Protein AF-A0A955MBR8-F1 (afdb_monomer)

Solvent-accessible surface area (backbone atoms only — not comparable to full-atom values): 8551 Å² total; per-residue (Å²): 111,67,70,61,52,48,50,52,29,51,76,73,67,52,51,74,59,44,37,57,55,40,43,76,69,71,45,66,58,69,63,27,51,52,48,39,41,64,62,48,49,49,56,51,50,50,51,52,52,47,52,53,53,45,38,65,49,18,71,70,44,76,50,99,92,43,59,45,76,28,67,67,56,51,49,54,52,52,53,49,54,53,50,51,44,54,54,51,52,52,51,46,53,52,51,51,52,56,47,52,53,56,46,52,56,43,38,74,79,33,82,82,58,86,81,79,88,75,80,83,84,72,81,83,41,74,67,54,48,51,53,53,50,51,52,53,52,49,53,51,50,53,56,51,51,66,72,73,107

Mean predicted aligned error: 7.75 Å

Secondary structure (DSSP, 8-state):
-HHHHHHHHHHTT--TTHHHHHHHTT--HHHHHHHHIIIIIHHHHHHHHHHHHHHHHHTT-EETTEEPP-HHHHHHHHHHHHHHHHHHHHHHHHHHHHHHHHHHHHHHH-TT----PPPP-PPPPHHHHHHHHHHHHHHHHHHHHHHH-

Foldseek 3Di:
DLVVVCVVCVVVVVNLCNLVSCVVVDHDPVVSVVSNCVRPVVVVVVVVVVLVVQQVVQQVDADPVGTRDGPVRVVVVVVVLVVVVVVQVVVQVVLQVVLVVVVVVVCVVPVPDDRDDDHDPDDQGPVSVVVVVCVVVVVVVVVVVVVVD

pLDDT: mean 91.97, std 4.93, range [75.81, 98.12]

Sequence (149 aa):
MKNKLINVLSVTGLTWPIPVVRLLTGEDPNEQIREIWSTICIPLLAIVAFLILWGASASQIKTSLGEVPGPVQVWTAAQGLIAEHGAERAKEVAFYERQEQRNAEKLVNNPNAEIKIRQYTGKPTYFDQIGTSLYTVFAGFLMASLIAI

Structure (mmCIF, N/CA/C/O backbone):
data_AF-A0A955MBR8-F1
#
_entry.id   AF-A0A955MBR8-F1
#
loop_
_atom_site.group_PDB
_atom_site.id
_atom_site.type_symbol
_atom_site.label_atom_id
_atom_site.label_alt_id
_atom_site.label_comp_id
_atom_site.label_asym_id
_atom_site.label_entity_id
_atom_site.label_seq_id
_atom_site.pdbx_PDB_ins_code
_atom_site.Cartn_x
_atom_site.Cartn_y
_atom_site.Cartn_z
_atom_site.occupancy
_atom_site.B_iso_or_equiv
_atom_site.auth_seq_id
_atom_site.auth_comp_id
_atom_site.auth_asym_id
_atom_site.auth_atom_id
_atom_site.pdbx_PDB_model_num
ATOM 1 N N . MET A 1 1 ? -33.242 -16.409 3.057 1.00 75.81 1 MET A N 1
ATOM 2 C CA . MET A 1 1 ? -32.030 -15.766 2.484 1.00 75.81 1 MET A CA 1
ATOM 3 C C . MET A 1 1 ? -31.198 -15.046 3.547 1.00 75.81 1 MET A C 1
ATOM 5 O O . MET A 1 1 ? -30.006 -15.315 3.608 1.00 75.81 1 MET A O 1
ATOM 9 N N . LYS A 1 2 ? -31.814 -14.252 4.439 1.00 81.94 2 LYS A N 1
ATOM 10 C CA . LYS A 1 2 ? -31.177 -13.592 5.601 1.00 81.94 2 LYS A CA 1
ATOM 11 C C . LYS A 1 2 ? -30.165 -14.457 6.371 1.00 81.94 2 LYS A C 1
ATOM 13 O O . LYS A 1 2 ? -28.987 -14.132 6.401 1.00 81.94 2 LYS A O 1
ATOM 18 N N . ASN A 1 3 ? -30.600 -15.587 6.934 1.00 85.56 3 ASN A N 1
ATOM 19 C CA . ASN A 1 3 ? -29.749 -16.412 7.810 1.00 85.56 3 ASN A CA 1
ATOM 20 C C . ASN A 1 3 ? -28.527 -16.993 7.085 1.00 85.56 3 ASN A C 1
ATOM 22 O O . ASN A 1 3 ? -27.469 -17.143 7.684 1.00 85.56 3 ASN A O 1
ATOM 26 N N . LYS A 1 4 ? -28.653 -17.277 5.782 1.00 86.69 4 LYS A N 1
ATOM 27 C CA . LYS A 1 4 ? -27.527 -17.723 4.953 1.00 86.69 4 LYS A CA 1
ATOM 28 C C . LYS A 1 4 ? -26.512 -16.594 4.765 1.00 86.69 4 LYS A C 1
ATOM 30 O O . LYS A 1 4 ? -25.321 -16.840 4.880 1.00 86.69 4 LYS A O 1
ATOM 35 N N . LEU A 1 5 ? -26.988 -15.369 4.528 1.00 84.62 5 LEU A N 1
ATOM 36 C CA . LEU A 1 5 ? -26.142 -14.183 4.387 1.00 84.62 5 LEU A CA 1
ATOM 37 C C . LEU A 1 5 ? -25.389 -13.873 5.690 1.00 84.62 5 LEU A C 1
ATOM 39 O O . LEU A 1 5 ? -24.179 -13.695 5.669 1.00 84.62 5 LEU A O 1
ATOM 43 N N . ILE A 1 6 ? -26.094 -13.886 6.826 1.00 86.62 6 ILE A N 1
ATOM 44 C CA . ILE A 1 6 ? -25.507 -13.646 8.152 1.00 86.62 6 ILE A CA 1
ATOM 45 C C . ILE A 1 6 ? -24.464 -14.715 8.490 1.00 86.62 6 ILE A C 1
ATOM 47 O O . ILE A 1 6 ? -23.384 -14.367 8.952 1.00 86.62 6 ILE A O 1
ATOM 51 N N . ASN A 1 7 ? -24.747 -15.993 8.212 1.00 89.06 7 ASN A N 1
ATOM 52 C CA . ASN A 1 7 ? -23.802 -17.077 8.486 1.00 89.06 7 ASN A CA 1
ATOM 53 C C . ASN A 1 7 ? -22.521 -16.959 7.636 1.00 89.06 7 ASN A C 1
ATOM 55 O O . ASN A 1 7 ? -21.416 -17.150 8.134 1.00 89.06 7 ASN A O 1
ATOM 59 N N . VAL A 1 8 ? -22.650 -16.581 6.359 1.00 89.81 8 VAL A N 1
ATOM 60 C CA . VAL A 1 8 ? -21.484 -16.305 5.502 1.00 89.81 8 VAL A CA 1
ATOM 61 C C . VAL A 1 8 ? -20.659 -15.151 6.076 1.00 89.81 8 VAL A C 1
ATOM 63 O O . VAL A 1 8 ? -19.455 -15.300 6.266 1.00 89.81 8 VAL A O 1
ATOM 66 N N . LEU A 1 9 ? -21.307 -14.036 6.423 1.00 88.94 9 LEU A N 1
ATOM 67 C CA . LEU A 1 9 ? -20.646 -12.872 7.015 1.00 88.94 9 LEU A CA 1
ATOM 68 C C . LEU A 1 9 ? -19.910 -13.229 8.315 1.00 88.94 9 LEU A C 1
ATOM 70 O O . LEU A 1 9 ? -18.737 -12.892 8.462 1.00 88.94 9 LEU A O 1
ATOM 74 N N . SER A 1 10 ? -20.537 -13.999 9.209 1.00 86.31 10 SER A N 1
ATOM 75 C CA . SER A 1 10 ? -19.904 -14.426 10.460 1.00 86.31 10 SER A CA 1
ATOM 76 C C . SER A 1 10 ? -18.719 -15.367 10.252 1.00 86.31 10 SER A C 1
ATOM 78 O O . SER A 1 10 ? -17.697 -15.192 10.907 1.00 86.31 10 SER A O 1
ATOM 80 N N . VAL A 1 11 ? -18.812 -16.331 9.327 1.00 91.31 11 VAL A N 1
ATOM 81 C CA . VAL A 1 11 ? -17.714 -17.280 9.052 1.00 91.31 11 VAL A CA 1
ATOM 82 C C . VAL A 1 11 ? -16.515 -16.572 8.418 1.00 91.31 11 VAL A C 1
ATOM 84 O O . VAL A 1 11 ? -15.373 -16.912 8.710 1.00 91.31 11 VAL A O 1
ATOM 87 N N . THR A 1 12 ? -16.758 -15.547 7.599 1.00 89.38 12 THR A N 1
ATOM 88 C CA . THR A 1 12 ? -15.689 -14.713 7.021 1.00 89.38 12 THR A CA 1
ATOM 89 C C . THR A 1 12 ? -15.086 -13.702 8.003 1.00 89.38 12 THR A C 1
ATOM 91 O O . THR A 1 12 ? -14.148 -12.998 7.643 1.00 89.38 12 THR A O 1
ATOM 94 N N . GLY A 1 13 ? -15.622 -13.592 9.225 1.00 85.75 13 GLY A N 1
ATOM 95 C CA . GLY A 1 13 ? -15.210 -12.586 10.211 1.00 85.75 13 GLY A CA 1
ATOM 96 C C . GLY A 1 13 ? -15.705 -11.164 9.912 1.00 85.75 13 GLY A C 1
ATOM 97 O O . GLY A 1 13 ? -15.427 -10.241 10.674 1.00 85.75 13 GLY A O 1
ATOM 98 N N . LEU A 1 14 ? -16.479 -10.970 8.839 1.00 87.56 14 LEU A N 1
ATOM 99 C CA . LEU A 1 14 ? -17.099 -9.698 8.472 1.00 87.56 14 LEU A CA 1
ATOM 100 C C . LEU A 1 14 ? -18.411 -9.520 9.237 1.00 87.56 14 LEU A C 1
ATOM 102 O O . LEU A 1 14 ? -19.492 -9.555 8.658 1.00 87.56 14 LEU A O 1
ATOM 106 N N . THR A 1 15 ? -18.326 -9.351 10.554 1.00 87.31 15 THR A N 1
ATOM 107 C CA . THR A 1 15 ? -19.509 -9.226 11.420 1.00 87.31 15 THR A CA 1
ATOM 108 C C . THR A 1 15 ? -20.106 -7.820 11.441 1.00 87.31 15 THR A C 1
ATOM 110 O O . THR A 1 15 ? -21.299 -7.665 11.684 1.00 87.31 15 THR A O 1
ATOM 113 N N . TRP A 1 16 ? -19.320 -6.797 11.107 1.00 85.00 16 TRP A N 1
ATOM 114 C CA . TRP A 1 16 ? -19.737 -5.392 11.135 1.00 85.00 16 TRP A CA 1
ATOM 115 C C . TRP A 1 16 ? -20.946 -5.009 10.243 1.00 85.00 16 TRP A C 1
ATOM 117 O O . TRP A 1 16 ? -21.675 -4.108 10.644 1.00 85.00 16 TRP A O 1
ATOM 127 N N . PRO A 1 17 ? -21.249 -5.645 9.087 1.00 88.00 17 PRO A N 1
ATOM 128 C CA . PRO A 1 17 ? -22.427 -5.313 8.285 1.00 88.00 17 PRO A CA 1
ATOM 129 C C . PRO A 1 17 ? -23.676 -6.123 8.678 1.00 88.00 17 PRO A C 1
ATOM 131 O O . PRO A 1 17 ? -24.761 -5.864 8.157 1.00 88.00 17 PRO A O 1
ATOM 134 N N . ILE A 1 18 ? -23.560 -7.096 9.593 1.00 89.12 18 ILE A N 1
ATOM 135 C CA . ILE A 1 18 ? -24.686 -7.930 10.048 1.00 89.12 18 ILE A CA 1
ATOM 136 C C . ILE A 1 18 ? -25.849 -7.085 10.598 1.00 89.12 18 ILE A C 1
ATOM 138 O O . ILE A 1 18 ? -26.987 -7.358 10.202 1.00 89.12 18 ILE A O 1
ATOM 142 N N . PRO A 1 19 ? -25.621 -6.044 11.422 1.00 87.69 19 PRO A N 1
ATOM 143 C CA . PRO A 1 19 ? -26.712 -5.236 11.961 1.00 87.69 19 PRO A CA 1
ATOM 144 C C . PRO A 1 19 ? -27.512 -4.493 10.886 1.00 87.69 19 PRO A C 1
ATOM 146 O O . PRO A 1 19 ? -28.729 -4.351 10.976 1.00 87.69 19 PRO A O 1
ATOM 149 N N . VAL A 1 20 ? -26.847 -4.085 9.800 1.00 88.75 20 VAL A N 1
ATOM 150 C CA . VAL A 1 20 ? -27.497 -3.449 8.644 1.00 88.75 20 VAL A CA 1
ATOM 151 C C . VAL A 1 20 ? -28.407 -4.447 7.929 1.00 88.75 20 VAL A C 1
ATOM 153 O O . VAL A 1 20 ? -29.541 -4.126 7.584 1.00 88.75 20 VAL A O 1
ATOM 156 N N . VAL A 1 21 ? -27.945 -5.687 7.748 1.00 87.81 21 VAL A N 1
ATOM 157 C CA . VAL A 1 21 ? -28.753 -6.763 7.150 1.00 87.81 21 VAL A CA 1
ATOM 158 C C . VAL A 1 21 ? -29.971 -7.086 8.024 1.00 87.81 21 VAL A C 1
ATOM 160 O O . VAL A 1 21 ? -31.067 -7.287 7.499 1.00 87.81 21 VAL A O 1
ATOM 163 N N . ARG A 1 22 ? -29.808 -7.113 9.350 1.00 87.38 22 ARG A N 1
ATOM 164 C CA . ARG A 1 22 ? -30.903 -7.315 10.314 1.00 87.38 22 ARG A CA 1
ATOM 165 C C . ARG A 1 22 ? -31.922 -6.173 10.271 1.00 87.38 22 ARG A C 1
ATOM 167 O O . ARG A 1 22 ? -33.119 -6.435 10.175 1.00 87.38 22 ARG A O 1
ATOM 174 N N . LEU A 1 23 ? -31.454 -4.926 10.208 1.00 89.62 23 LEU A N 1
ATOM 175 C CA . LEU A 1 23 ? -32.307 -3.743 10.073 1.00 89.62 23 LEU A CA 1
ATOM 176 C C . LEU A 1 23 ? -33.125 -3.772 8.770 1.00 89.62 23 LEU A C 1
ATOM 178 O O . LEU A 1 23 ? -34.337 -3.579 8.791 1.00 89.62 23 LEU A O 1
ATOM 182 N N . LEU A 1 24 ? -32.490 -4.098 7.637 1.00 88.88 24 LEU A N 1
ATOM 183 C CA . LEU A 1 24 ? -33.157 -4.205 6.330 1.00 88.88 24 LEU A CA 1
ATOM 184 C C . LEU A 1 24 ? -34.155 -5.369 6.237 1.00 88.88 24 LEU A C 1
ATOM 186 O O . LEU A 1 24 ? -34.990 -5.396 5.335 1.00 88.88 24 LEU A O 1
ATOM 190 N N . THR A 1 25 ? -34.065 -6.347 7.138 1.00 90.31 25 THR A N 1
ATOM 191 C CA . THR A 1 25 ? -34.947 -7.523 7.159 1.00 90.31 25 THR A CA 1
ATOM 192 C C . THR A 1 25 ? -36.059 -7.437 8.206 1.00 90.31 25 THR A C 1
ATOM 194 O O . THR A 1 25 ? -36.810 -8.401 8.354 1.00 90.31 25 THR A O 1
ATOM 197 N N . GLY A 1 26 ? -36.209 -6.283 8.869 1.00 86.75 26 GLY A N 1
ATOM 198 C CA . GLY A 1 26 ? -37.323 -5.985 9.773 1.00 86.75 26 GLY A CA 1
ATOM 199 C C . GLY A 1 26 ? -37.127 -6.432 11.224 1.00 86.75 26 GLY A C 1
ATOM 200 O O . GLY A 1 26 ? -38.117 -6.619 11.926 1.00 86.75 26 GLY A O 1
ATOM 201 N N . GLU A 1 27 ? -35.885 -6.643 11.673 1.00 88.12 27 GLU A N 1
ATOM 202 C CA . GLU A 1 27 ? -35.583 -6.845 13.101 1.00 88.12 27 GLU A CA 1
ATOM 203 C C . GLU A 1 27 ? -35.684 -5.530 13.893 1.00 88.12 27 GLU A C 1
ATOM 205 O O . GLU A 1 27 ? -35.811 -4.459 13.297 1.00 88.12 27 GLU A O 1
ATOM 210 N N . ASP A 1 28 ? -35.650 -5.611 15.232 1.00 90.44 28 ASP A N 1
ATOM 211 C CA . ASP A 1 28 ? -35.861 -4.457 16.117 1.00 90.44 28 ASP A CA 1
ATOM 212 C C . ASP A 1 28 ? -34.930 -3.281 15.754 1.00 90.44 28 ASP A C 1
ATOM 214 O O . ASP A 1 28 ? -33.706 -3.388 15.900 1.00 90.44 28 ASP A O 1
ATOM 218 N N . PRO A 1 29 ? -35.478 -2.141 15.288 1.00 89.38 29 PRO A N 1
ATOM 219 C CA . PRO A 1 29 ? -34.652 -1.035 14.823 1.00 89.38 29 PRO A CA 1
ATOM 220 C C . PRO A 1 29 ? -33.773 -0.422 15.914 1.00 89.38 29 PRO A C 1
ATOM 222 O O . PRO A 1 29 ? -32.673 0.035 15.612 1.00 89.38 29 PRO A O 1
ATOM 225 N N . ASN A 1 30 ? -34.218 -0.408 17.173 1.00 91.25 30 ASN A N 1
ATOM 226 C CA . ASN A 1 30 ? -33.470 0.223 18.260 1.00 91.25 30 ASN A CA 1
ATOM 227 C C . ASN A 1 30 ? -32.232 -0.599 18.626 1.00 91.25 30 ASN A C 1
ATOM 229 O O . ASN A 1 30 ? -31.153 -0.032 18.822 1.00 91.25 30 ASN A O 1
ATOM 233 N N . GLU A 1 31 ? -32.368 -1.926 18.679 1.00 89.00 31 GLU A N 1
ATOM 234 C CA . GLU A 1 31 ? -31.236 -2.826 18.915 1.00 89.00 31 GLU A CA 1
ATOM 235 C C . GLU A 1 31 ? -30.210 -2.732 17.783 1.00 89.00 31 GLU A C 1
ATOM 237 O O . GLU A 1 31 ? -29.017 -2.554 18.044 1.00 89.00 31 GLU A O 1
ATOM 242 N N . GLN A 1 32 ? -30.670 -2.751 16.527 1.00 91.00 32 GLN A N 1
ATOM 243 C CA . GLN A 1 32 ? -29.773 -2.681 15.374 1.00 91.00 32 GLN A CA 1
ATOM 244 C C . GLN A 1 32 ? -29.081 -1.321 15.250 1.00 91.00 32 GLN A C 1
ATOM 246 O O . GLN A 1 32 ? -27.890 -1.274 14.959 1.00 91.00 32 GLN A O 1
ATOM 251 N N . ILE A 1 33 ? -29.767 -0.206 15.521 1.00 90.94 33 ILE A N 1
ATOM 252 C CA . ILE A 1 33 ? -29.140 1.127 15.521 1.00 90.94 33 ILE A CA 1
ATOM 253 C C . ILE A 1 33 ? -28.056 1.218 16.599 1.00 90.94 33 ILE A C 1
ATOM 255 O O . ILE A 1 33 ? -26.975 1.749 16.336 1.00 90.94 33 ILE A O 1
ATOM 259 N N . ARG A 1 34 ? -28.304 0.674 17.797 1.00 92.44 34 ARG A N 1
ATOM 260 C CA . ARG A 1 34 ? -27.301 0.638 18.870 1.00 92.44 34 ARG A CA 1
ATOM 261 C C . ARG A 1 34 ? -26.090 -0.209 18.482 1.00 92.44 34 ARG A C 1
ATOM 263 O O . ARG A 1 34 ? -24.962 0.195 18.764 1.00 92.44 34 ARG A O 1
ATOM 270 N N . GLU A 1 35 ? -26.317 -1.352 17.837 1.00 90.75 35 GLU A N 1
ATO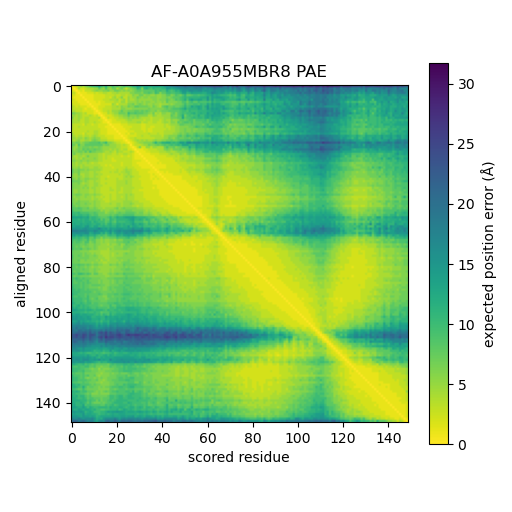M 271 C CA . GLU A 1 35 ? -25.253 -2.235 17.353 1.00 90.75 35 GLU A CA 1
ATOM 272 C C . GLU A 1 35 ? -24.450 -1.572 16.219 1.00 90.75 35 GLU A C 1
ATOM 274 O O . GLU A 1 35 ? -23.223 -1.557 16.272 1.00 90.75 35 GLU A O 1
ATOM 279 N N . ILE A 1 36 ? -25.103 -0.923 15.248 1.00 92.12 36 ILE A N 1
ATOM 280 C CA . ILE A 1 36 ? -24.448 -0.122 14.193 1.00 92.12 36 ILE A CA 1
ATOM 281 C C . ILE A 1 36 ? -23.602 0.996 14.810 1.00 92.12 36 ILE A C 1
ATOM 283 O O . ILE A 1 36 ? -22.459 1.219 14.404 1.00 92.12 36 ILE A O 1
ATOM 287 N N . TRP A 1 37 ? -24.143 1.693 15.810 1.00 93.69 37 TRP A N 1
ATOM 288 C CA . TRP A 1 37 ? -23.441 2.787 16.467 1.00 93.69 37 TRP A CA 1
ATOM 289 C C . TRP A 1 37 ? -22.141 2.315 17.126 1.00 93.69 37 TRP A C 1
ATOM 291 O O . TRP A 1 37 ? -21.091 2.927 16.924 1.00 93.69 37 TRP A O 1
ATOM 301 N N . SER A 1 38 ? -22.180 1.211 17.876 1.00 91.50 38 SER A N 1
ATOM 302 C CA . SER A 1 38 ? -20.999 0.696 18.575 1.00 91.50 38 SER A CA 1
ATOM 303 C C . SER A 1 38 ? -19.990 0.004 17.656 1.00 91.50 38 SER A C 1
ATOM 305 O O . SER A 1 38 ? -18.790 0.105 17.902 1.00 91.50 38 SER A O 1
ATOM 307 N N . THR A 1 39 ? -20.452 -0.674 16.602 1.00 90.12 39 THR A N 1
ATOM 308 C CA . THR A 1 39 ? -19.592 -1.481 15.716 1.00 90.12 39 THR A CA 1
ATOM 309 C C . THR A 1 39 ? -19.040 -0.712 14.520 1.00 90.12 39 THR A C 1
ATOM 311 O O . THR A 1 39 ? -17.966 -1.056 14.032 1.00 90.12 39 THR A O 1
ATOM 314 N N . ILE A 1 40 ? -19.733 0.331 14.056 1.00 91.12 40 ILE A N 1
ATOM 315 C CA . ILE A 1 40 ? -19.350 1.101 12.865 1.00 91.12 40 ILE A CA 1
ATOM 316 C C . ILE A 1 40 ? -19.050 2.553 13.235 1.00 91.12 40 ILE A C 1
ATOM 318 O O . ILE A 1 40 ? -17.946 3.039 12.984 1.00 91.12 40 ILE A O 1
ATOM 322 N N . CYS A 1 41 ? -20.005 3.261 13.846 1.00 93.62 41 CYS A N 1
ATOM 323 C CA . CYS A 1 41 ? -19.873 4.706 14.052 1.00 93.62 41 CYS A CA 1
ATOM 324 C C . CYS A 1 41 ? -18.757 5.062 15.040 1.00 93.62 41 CYS A C 1
ATOM 326 O O . CYS A 1 41 ? -17.951 5.938 14.734 1.00 93.62 41 CYS A O 1
ATOM 328 N N . ILE A 1 42 ? -18.667 4.383 16.190 1.00 95.31 42 ILE A N 1
ATOM 329 C CA . ILE A 1 42 ? -17.611 4.643 17.182 1.00 95.31 42 ILE A CA 1
ATOM 330 C C . ILE A 1 42 ? -16.207 4.428 16.581 1.00 95.31 42 ILE A C 1
ATOM 332 O O . ILE A 1 42 ? -15.398 5.356 16.665 1.00 95.31 42 ILE A O 1
ATOM 336 N N . PRO A 1 43 ? -15.891 3.288 15.929 1.00 95.31 43 PRO A N 1
ATOM 337 C CA . PRO A 1 43 ? -14.597 3.110 15.269 1.00 95.31 43 PRO A CA 1
ATOM 338 C C . PRO A 1 43 ? -14.304 4.154 14.188 1.00 95.31 43 PRO A C 1
ATOM 340 O O . PRO A 1 43 ? -13.191 4.673 14.133 1.00 95.31 43 PRO A O 1
ATOM 343 N N . LEU A 1 44 ? -15.289 4.515 13.357 1.00 96.06 44 LEU A N 1
ATOM 344 C CA . LEU A 1 44 ? -15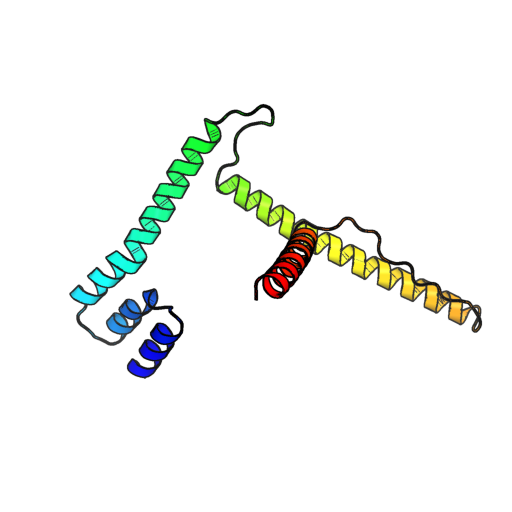.103 5.551 12.335 1.00 96.06 44 LEU A CA 1
ATOM 345 C C . LEU A 1 44 ? -14.801 6.919 12.954 1.00 96.06 44 LEU A C 1
ATOM 347 O O . LEU A 1 44 ? -13.884 7.603 12.502 1.00 96.06 44 LEU A O 1
ATOM 351 N N . LEU A 1 45 ? -15.523 7.306 14.008 1.00 97.81 45 LEU A N 1
ATOM 352 C CA . LEU A 1 45 ? -15.255 8.544 14.740 1.00 97.81 45 LEU A CA 1
ATOM 353 C C . LEU A 1 45 ? -13.857 8.533 15.361 1.00 97.81 45 LEU A C 1
ATOM 355 O O . LEU A 1 45 ? -13.159 9.542 15.292 1.00 97.81 45 LEU A O 1
ATOM 359 N N . ALA A 1 46 ? -13.422 7.397 15.911 1.00 97.69 46 ALA A N 1
ATOM 360 C CA . ALA A 1 46 ? -12.071 7.245 16.440 1.00 97.69 46 ALA A CA 1
ATOM 361 C C . ALA A 1 46 ? -11.003 7.411 15.346 1.00 97.69 46 ALA A C 1
ATOM 363 O O . ALA A 1 46 ? -10.018 8.114 15.566 1.00 97.69 46 ALA A O 1
ATOM 364 N N . ILE A 1 47 ? -11.212 6.837 14.155 1.00 97.56 47 ILE A N 1
ATOM 365 C CA . ILE A 1 47 ? -10.310 7.009 13.004 1.00 97.56 47 ILE A CA 1
ATOM 366 C C . ILE A 1 47 ? -10.255 8.480 12.580 1.00 97.56 47 ILE A C 1
ATOM 368 O O . ILE A 1 47 ? -9.169 9.021 12.393 1.00 97.56 47 ILE A O 1
ATOM 372 N N . VAL A 1 48 ? -11.400 9.154 12.463 1.00 97.88 48 VAL A N 1
ATOM 373 C CA . VAL A 1 48 ? -11.444 10.578 12.093 1.00 97.88 48 VAL A CA 1
ATOM 374 C C . VAL A 1 48 ? -10.733 11.439 13.138 1.00 97.88 48 VAL A C 1
ATOM 376 O O . VAL A 1 48 ? -9.900 12.271 12.779 1.00 97.88 48 VAL A O 1
ATOM 379 N N . ALA A 1 49 ? -11.002 11.213 14.425 1.00 98.12 49 ALA A N 1
ATOM 380 C CA . ALA A 1 49 ? -10.328 11.915 15.513 1.00 98.12 49 ALA A CA 1
ATOM 381 C C . ALA A 1 49 ? -8.811 11.683 15.475 1.00 98.12 49 ALA A C 1
ATOM 383 O O . ALA A 1 49 ? -8.036 12.631 15.600 1.00 98.12 49 ALA A O 1
ATOM 384 N N . PHE A 1 50 ? -8.383 10.444 15.227 1.00 97.94 50 PHE A N 1
ATOM 385 C CA . PHE A 1 50 ? -6.977 10.106 15.046 1.00 97.94 50 PHE A CA 1
ATOM 386 C C . PHE A 1 50 ? -6.353 10.848 13.858 1.00 97.94 50 PHE A C 1
ATOM 388 O O . PHE A 1 50 ? -5.283 11.425 14.014 1.00 97.94 50 PHE A O 1
ATOM 395 N N . LEU A 1 51 ? -7.011 10.896 12.694 1.00 97.12 51 LEU A N 1
ATOM 396 C CA . LEU A 1 51 ? -6.499 11.604 11.513 1.00 97.12 51 LEU A CA 1
ATOM 397 C C . LEU A 1 51 ? -6.346 13.110 11.763 1.00 97.12 51 LEU A C 1
ATOM 399 O O . LEU A 1 51 ? -5.353 13.700 11.333 1.00 97.12 51 LEU A O 1
ATOM 403 N N . ILE A 1 52 ? -7.292 13.723 12.482 1.00 96.31 52 ILE A N 1
ATOM 404 C CA . ILE A 1 52 ? -7.215 15.136 12.878 1.00 96.31 52 ILE A CA 1
ATOM 405 C C . ILE A 1 52 ? -6.028 15.357 13.822 1.00 96.31 52 ILE A C 1
ATOM 407 O O . ILE A 1 52 ? -5.208 16.243 13.580 1.00 96.31 52 ILE A O 1
ATOM 411 N N . LEU A 1 53 ? -5.906 14.536 14.870 1.00 96.62 53 LEU A N 1
ATOM 412 C CA . LEU A 1 53 ? -4.819 14.640 15.847 1.00 96.62 53 LEU A CA 1
ATOM 413 C C . LEU A 1 53 ? -3.449 14.397 15.211 1.00 96.62 53 LEU A C 1
ATOM 415 O O . LEU A 1 53 ? -2.506 15.139 15.487 1.00 96.62 53 LEU A O 1
ATOM 419 N N . TRP A 1 54 ? -3.339 13.393 14.343 1.00 96.31 54 TRP A N 1
ATOM 420 C CA . TRP A 1 54 ? -2.121 13.101 13.598 1.00 96.31 54 TRP A CA 1
ATOM 421 C C . TRP A 1 54 ? -1.751 14.272 12.692 1.00 96.31 54 TRP A C 1
ATOM 423 O O . TRP A 1 54 ? -0.624 14.754 12.772 1.00 96.31 54 TRP A O 1
ATOM 433 N N . GLY A 1 55 ? -2.693 14.784 11.896 1.00 94.69 55 GLY A N 1
ATOM 434 C CA . GLY A 1 55 ? -2.452 15.939 11.032 1.00 94.69 55 GLY A CA 1
ATOM 435 C C . GLY A 1 55 ? -1.981 17.172 11.806 1.00 94.69 55 GLY A C 1
ATOM 436 O O . GLY A 1 55 ? -1.002 17.797 11.409 1.00 94.69 55 GLY A O 1
ATOM 437 N N . ALA A 1 56 ? -2.621 17.479 12.939 1.00 93.25 56 ALA A N 1
ATOM 438 C CA . ALA A 1 56 ? -2.244 18.606 13.792 1.00 93.25 56 ALA A CA 1
ATOM 439 C C . ALA A 1 56 ? -0.878 18.418 14.473 1.00 93.25 56 ALA A C 1
ATOM 441 O O . ALA A 1 56 ? -0.146 19.385 14.673 1.00 93.25 56 ALA A O 1
ATOM 442 N N . SER A 1 57 ? -0.536 17.182 14.841 1.00 93.81 57 SER A N 1
ATOM 443 C CA . SER A 1 57 ? 0.716 16.871 15.541 1.00 93.81 57 SER A CA 1
ATOM 444 C C . SER A 1 57 ? 1.909 16.772 14.590 1.00 93.81 57 SER A C 1
ATOM 446 O O . SER A 1 57 ? 3.019 17.142 14.963 1.00 93.81 57 SER A O 1
ATOM 448 N N . ALA A 1 58 ? 1.694 16.308 13.358 1.00 92.94 58 ALA A N 1
ATOM 449 C CA . ALA A 1 58 ? 2.750 16.0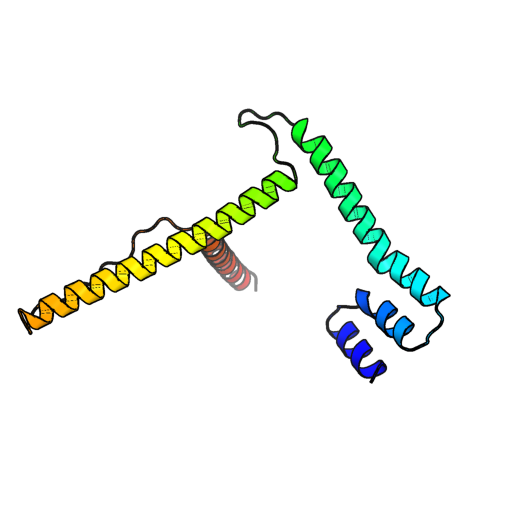75 12.376 1.00 92.94 58 ALA A CA 1
ATOM 450 C C . ALA A 1 58 ? 3.533 17.358 12.035 1.00 92.94 58 ALA A C 1
ATOM 452 O O . ALA A 1 58 ? 4.763 17.349 12.068 1.00 92.94 58 ALA A O 1
ATOM 453 N N . SER A 1 59 ? 2.838 18.486 11.836 1.00 85.56 59 SER A N 1
ATOM 454 C CA . SER A 1 59 ? 3.471 19.781 11.534 1.00 85.56 59 SER A CA 1
ATOM 455 C C . SER A 1 59 ? 4.272 20.369 12.702 1.00 85.56 59 SER A C 1
ATOM 457 O O . SER A 1 59 ? 5.070 21.283 12.517 1.00 85.56 59 SER A O 1
ATOM 459 N N . GLN A 1 60 ? 4.057 19.882 13.927 1.00 89.81 60 GLN A N 1
ATOM 460 C CA . GLN A 1 60 ? 4.789 20.359 15.105 1.00 89.81 60 GLN A CA 1
ATOM 461 C C . GLN A 1 60 ? 6.140 19.655 15.273 1.00 89.81 60 GLN A C 1
ATOM 463 O O . GLN A 1 60 ? 7.028 20.171 15.954 1.00 89.81 60 GLN A O 1
ATOM 468 N N . ILE A 1 61 ? 6.325 18.486 14.652 1.00 89.69 61 ILE A N 1
ATOM 469 C CA . ILE A 1 61 ? 7.549 17.696 14.778 1.00 89.69 61 ILE A CA 1
ATOM 470 C C . ILE A 1 61 ? 8.513 18.097 13.662 1.00 89.69 61 ILE A C 1
ATOM 472 O O . ILE A 1 61 ? 8.423 17.624 12.529 1.00 89.69 61 ILE A O 1
ATOM 476 N N . LYS A 1 62 ? 9.464 18.968 14.006 1.00 88.62 62 LYS A N 1
ATOM 477 C CA . LYS A 1 62 ? 10.520 19.434 13.102 1.00 88.62 62 LYS A CA 1
ATOM 478 C C . LYS A 1 62 ? 11.753 18.550 13.231 1.00 88.62 62 LYS A C 1
ATOM 480 O O . LYS A 1 62 ? 12.354 18.461 14.298 1.00 88.62 62 LYS A O 1
ATOM 485 N N . THR A 1 63 ? 12.140 17.919 12.132 1.00 90.50 63 THR A N 1
ATOM 486 C CA . THR A 1 63 ? 13.361 17.115 12.021 1.00 90.50 63 THR A CA 1
ATOM 487 C C . THR A 1 63 ? 14.388 17.830 11.143 1.00 90.50 63 THR A C 1
ATOM 489 O O . THR A 1 63 ? 14.070 18.804 10.461 1.00 90.50 63 THR A O 1
ATOM 492 N N . SER A 1 64 ? 15.627 17.333 11.113 1.00 88.88 64 SER A N 1
ATOM 493 C CA . SER A 1 64 ? 16.674 17.846 10.215 1.00 88.88 64 SER A CA 1
ATOM 494 C C . SER A 1 64 ? 16.337 17.692 8.725 1.00 88.88 64 SER A C 1
ATOM 496 O O . SER A 1 64 ? 16.913 18.395 7.901 1.00 88.88 64 SER A O 1
ATOM 498 N N . LEU A 1 65 ? 15.407 16.795 8.380 1.00 82.88 65 LEU A N 1
ATOM 499 C CA . LEU A 1 65 ? 14.967 16.514 7.011 1.00 82.88 65 LEU A CA 1
ATOM 500 C C . LEU A 1 65 ? 13.645 17.214 6.648 1.00 82.88 65 LEU A C 1
ATOM 502 O O . LEU A 1 65 ? 13.152 17.042 5.536 1.00 82.88 65 LEU A O 1
ATOM 506 N N . GLY A 1 66 ? 13.077 18.003 7.565 1.00 85.81 66 GLY A N 1
ATOM 507 C CA . GLY A 1 66 ? 11.782 18.664 7.408 1.00 85.81 66 GLY A CA 1
ATOM 508 C C . GLY A 1 66 ? 10.769 18.246 8.473 1.00 85.81 66 GLY A C 1
ATOM 509 O O . GLY A 1 66 ? 11.121 17.685 9.512 1.00 85.81 66 GLY A O 1
ATOM 510 N N . GLU A 1 67 ? 9.501 18.549 8.230 1.00 88.56 67 GLU A N 1
ATOM 511 C CA . GLU A 1 67 ? 8.395 18.185 9.121 1.00 88.56 67 GLU A CA 1
ATOM 512 C C . GLU A 1 67 ? 7.926 16.750 8.862 1.00 88.56 67 GLU A C 1
ATOM 514 O O . GLU A 1 67 ? 8.041 16.230 7.749 1.00 88.56 67 GLU A O 1
ATOM 519 N N . VAL A 1 68 ? 7.396 16.096 9.898 1.00 93.38 68 VAL A N 1
ATOM 520 C CA . VAL A 1 68 ? 6.787 14.769 9.746 1.00 93.38 68 VAL A CA 1
ATOM 521 C C . VAL A 1 68 ? 5.565 14.883 8.827 1.00 93.38 68 VAL A C 1
ATOM 523 O O . VAL A 1 68 ? 4.747 15.783 9.020 1.00 93.38 68 VAL A O 1
ATOM 526 N N . PRO A 1 69 ? 5.397 13.985 7.837 1.00 93.94 69 PRO A N 1
ATOM 527 C CA . PRO A 1 69 ? 4.276 14.077 6.920 1.00 93.94 69 PRO A CA 1
ATOM 528 C C . PRO A 1 69 ? 2.950 13.724 7.609 1.00 93.94 69 PRO A C 1
ATOM 530 O O . PRO A 1 69 ? 2.825 12.704 8.291 1.00 93.94 69 PRO A O 1
ATOM 533 N N . GLY A 1 70 ? 1.940 14.564 7.399 1.00 95.50 70 GLY A N 1
ATOM 534 C CA . GLY A 1 70 ? 0.560 14.315 7.798 1.00 95.50 70 GLY A CA 1
ATOM 535 C C . GLY A 1 70 ? -0.179 13.359 6.847 1.00 95.50 70 GLY A C 1
ATOM 536 O O . GLY A 1 70 ? 0.338 12.995 5.785 1.00 95.50 70 GLY A O 1
ATOM 537 N N . PRO A 1 71 ? -1.434 12.994 7.168 1.00 96.19 71 PRO A N 1
ATOM 538 C CA . PRO A 1 71 ? -2.188 11.967 6.442 1.00 96.19 71 PRO A CA 1
ATOM 539 C C . PRO A 1 71 ? -2.353 12.262 4.946 1.00 96.19 71 PRO A C 1
ATOM 541 O O . PRO A 1 71 ? -2.204 11.369 4.116 1.00 96.19 71 PRO A O 1
ATOM 544 N N . VAL A 1 72 ? -2.608 13.523 4.584 1.00 95.31 72 VAL A N 1
ATOM 545 C CA . VAL A 1 72 ? -2.775 13.935 3.180 1.00 95.31 72 VAL A CA 1
ATOM 546 C C . VAL A 1 72 ? -1.466 13.797 2.401 1.00 95.31 72 VAL A C 1
ATOM 548 O O . VAL A 1 72 ? -1.467 13.323 1.270 1.00 95.31 72 VAL A O 1
ATOM 551 N N . GLN A 1 73 ? -0.339 14.173 3.005 1.00 94.75 73 GLN A N 1
ATOM 552 C CA . GLN A 1 73 ? 0.973 14.081 2.361 1.00 94.75 73 GLN A CA 1
ATOM 553 C C . GLN A 1 73 ? 1.378 12.619 2.153 1.00 94.75 73 GLN A C 1
ATOM 555 O O . GLN A 1 73 ? 1.856 12.269 1.075 1.00 94.75 73 GLN A O 1
ATOM 560 N N . VAL A 1 74 ? 1.119 11.755 3.143 1.00 95.50 74 VAL A N 1
ATOM 561 C CA . VAL A 1 74 ? 1.322 10.304 3.018 1.00 95.50 74 VAL A CA 1
ATOM 562 C C . VAL A 1 74 ? 0.462 9.724 1.895 1.00 95.50 74 VAL A C 1
ATOM 564 O O . VAL A 1 74 ? 0.962 8.943 1.088 1.00 95.50 74 VAL A O 1
ATOM 567 N N . TRP A 1 75 ? -0.804 10.135 1.794 1.00 97.12 75 TRP A N 1
ATOM 568 C CA . TRP A 1 75 ? -1.692 9.686 0.721 1.00 97.12 75 TRP A CA 1
ATOM 569 C C . TRP A 1 75 ? -1.182 10.089 -0.669 1.00 97.12 75 TRP A C 1
ATOM 571 O O . TRP A 1 75 ? -1.082 9.246 -1.561 1.00 97.12 75 TRP A O 1
ATOM 581 N N . THR A 1 76 ? -0.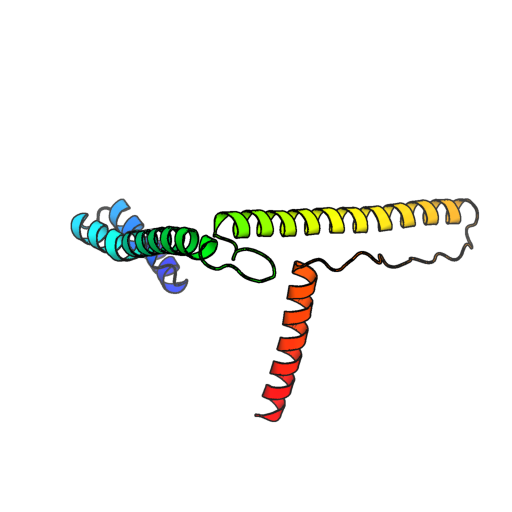788 11.351 -0.849 1.00 97.12 76 THR A N 1
ATOM 582 C CA . THR A 1 76 ? -0.210 11.838 -2.112 1.00 97.12 76 THR A CA 1
ATOM 583 C C . THR A 1 76 ? 1.082 11.101 -2.466 1.00 97.12 76 THR A C 1
ATOM 585 O O . THR A 1 76 ? 1.279 10.713 -3.618 1.00 97.12 76 THR A O 1
ATOM 588 N N . ALA A 1 77 ? 1.956 10.855 -1.486 1.00 95.88 77 ALA A N 1
ATOM 589 C CA . ALA A 1 77 ? 3.177 10.083 -1.700 1.00 95.88 77 ALA A CA 1
ATOM 590 C C . ALA A 1 77 ? 2.865 8.646 -2.151 1.00 95.88 77 ALA A C 1
ATOM 592 O O . ALA A 1 77 ? 3.469 8.161 -3.108 1.00 95.88 77 ALA A O 1
ATOM 593 N N . ALA A 1 78 ? 1.876 7.990 -1.534 1.00 96.81 78 ALA A N 1
ATOM 594 C CA . ALA A 1 78 ? 1.436 6.653 -1.927 1.00 96.81 78 ALA A CA 1
ATOM 595 C C . ALA A 1 78 ? 0.917 6.613 -3.376 1.00 96.81 78 ALA A C 1
ATOM 597 O O . ALA A 1 78 ? 1.274 5.710 -4.133 1.00 96.81 78 ALA A O 1
ATOM 598 N N . GLN A 1 79 ? 0.138 7.615 -3.797 1.00 97.88 79 GLN A N 1
ATOM 599 C CA . GLN A 1 79 ? -0.295 7.745 -5.193 1.00 97.88 79 GLN A CA 1
ATOM 600 C C . GLN A 1 79 ? 0.895 7.907 -6.150 1.00 97.88 79 GLN A C 1
ATOM 602 O O . GLN A 1 79 ? 0.916 7.286 -7.213 1.00 97.88 79 GLN A O 1
ATOM 607 N N . GLY A 1 80 ? 1.905 8.687 -5.756 1.00 97.31 80 GLY A N 1
ATOM 608 C CA . GLY A 1 80 ? 3.151 8.833 -6.509 1.00 97.31 80 GLY A CA 1
ATOM 609 C C . GLY A 1 80 ? 3.875 7.501 -6.722 1.00 97.31 80 GLY A C 1
ATOM 610 O O . GLY A 1 80 ? 4.272 7.203 -7.845 1.00 97.31 80 GLY A O 1
ATOM 611 N N . LEU A 1 81 ? 3.971 6.664 -5.684 1.00 96.94 81 LEU A N 1
ATOM 612 C CA . LEU A 1 81 ? 4.593 5.335 -5.776 1.00 96.94 81 LEU A CA 1
ATOM 613 C C . LEU A 1 81 ? 3.838 4.400 -6.731 1.00 96.94 81 LEU A C 1
ATOM 615 O O . LEU A 1 81 ? 4.456 3.653 -7.490 1.00 96.94 81 LEU A O 1
ATOM 619 N N . ILE A 1 82 ? 2.503 4.449 -6.719 1.00 97.06 82 ILE A N 1
ATOM 620 C CA . ILE A 1 82 ? 1.663 3.671 -7.644 1.00 97.06 82 ILE A CA 1
ATOM 621 C C . ILE A 1 82 ? 1.893 4.134 -9.088 1.00 97.06 82 ILE A C 1
ATOM 623 O O . ILE A 1 82 ? 2.088 3.307 -9.981 1.00 97.06 82 ILE A O 1
ATOM 627 N N . ALA A 1 83 ? 1.904 5.448 -9.318 1.00 97.00 83 ALA A N 1
ATOM 628 C CA . ALA A 1 83 ? 2.135 6.018 -10.640 1.00 97.00 83 ALA A CA 1
ATOM 629 C C . ALA A 1 83 ? 3.542 5.694 -11.168 1.00 97.00 83 ALA A C 1
ATOM 631 O O . ALA A 1 83 ? 3.693 5.308 -12.327 1.00 97.00 83 ALA A O 1
ATOM 632 N N . GLU A 1 84 ? 4.562 5.797 -10.314 1.00 95.88 84 GLU A N 1
ATOM 633 C CA . GLU A 1 84 ? 5.936 5.415 -10.637 1.00 95.88 84 GLU A CA 1
ATOM 634 C C . GLU A 1 84 ? 6.026 3.942 -11.040 1.00 95.88 84 GLU A C 1
ATOM 636 O O . GLU A 1 84 ? 6.640 3.628 -12.060 1.00 95.88 84 GLU A O 1
ATOM 641 N N . HIS A 1 85 ? 5.376 3.047 -10.289 1.00 96.25 85 HIS A N 1
ATOM 642 C CA . HIS A 1 85 ? 5.357 1.624 -10.614 1.00 96.25 85 HIS A CA 1
ATOM 643 C C . HIS A 1 85 ? 4.736 1.357 -11.987 1.00 96.25 85 HIS A C 1
ATOM 645 O O . HIS A 1 85 ? 5.333 0.665 -12.811 1.00 96.25 85 HIS A O 1
ATOM 651 N N . GLY A 1 86 ? 3.574 1.954 -12.267 1.00 95.88 86 GLY A N 1
ATOM 652 C CA . GLY A 1 86 ? 2.925 1.828 -13.572 1.00 95.88 86 GLY A CA 1
ATOM 653 C C . GLY A 1 86 ? 3.796 2.357 -14.716 1.00 95.88 86 GLY A C 1
ATOM 654 O O . GLY A 1 86 ? 3.947 1.692 -15.742 1.00 95.88 86 GLY A O 1
ATOM 655 N N . ALA A 1 87 ? 4.422 3.521 -14.527 1.00 96.12 87 ALA A N 1
ATOM 656 C CA . ALA A 1 87 ? 5.304 4.117 -15.526 1.00 96.12 87 ALA A CA 1
ATOM 657 C C . ALA A 1 87 ? 6.548 3.257 -15.794 1.00 96.12 87 ALA A C 1
ATOM 659 O O . ALA A 1 87 ? 6.974 3.130 -16.942 1.00 96.12 87 ALA A O 1
ATOM 660 N N . GLU A 1 88 ? 7.134 2.653 -14.761 1.00 95.50 88 GLU A N 1
ATOM 661 C CA . GLU A 1 88 ? 8.317 1.808 -14.912 1.00 95.50 88 GLU A CA 1
ATOM 662 C C . GLU A 1 88 ? 7.989 0.489 -15.628 1.00 95.50 88 GLU A C 1
ATOM 664 O O . GLU A 1 88 ? 8.723 0.088 -16.532 1.00 95.50 88 GLU A O 1
ATOM 669 N N . ARG A 1 89 ? 6.832 -0.122 -15.334 1.00 95.19 89 ARG A N 1
ATOM 670 C CA . ARG A 1 89 ? 6.349 -1.315 -16.053 1.00 95.19 89 ARG A CA 1
ATOM 671 C C . ARG A 1 89 ? 6.057 -1.034 -17.522 1.00 95.19 89 ARG A C 1
ATOM 673 O O . ARG A 1 89 ? 6.407 -1.838 -18.381 1.00 95.19 89 ARG A O 1
ATOM 680 N N . ALA A 1 90 ? 5.499 0.133 -17.836 1.00 96.00 90 ALA A N 1
ATOM 681 C CA . ALA A 1 90 ? 5.296 0.537 -19.224 1.00 96.00 90 ALA A CA 1
ATOM 682 C C . ALA A 1 90 ? 6.627 0.682 -19.991 1.00 96.00 90 ALA A C 1
ATOM 684 O O . ALA A 1 90 ? 6.727 0.267 -21.146 1.00 96.00 90 ALA A O 1
ATOM 685 N N . LYS A 1 91 ? 7.675 1.229 -19.357 1.00 95.44 91 LYS A N 1
ATOM 686 C CA . LYS A 1 91 ? 9.010 1.332 -19.977 1.00 95.44 91 LYS A CA 1
ATOM 687 C C . LYS A 1 91 ? 9.6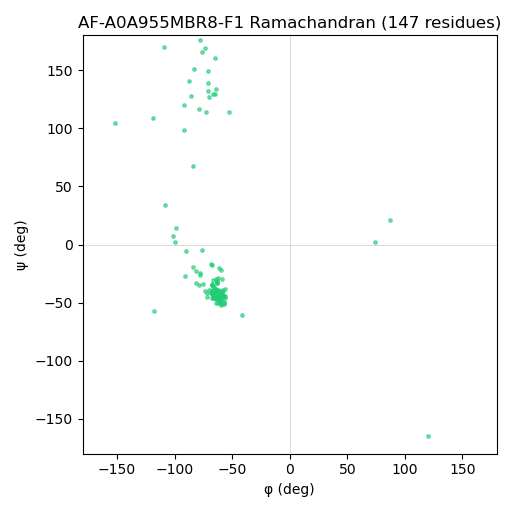57 -0.028 -20.204 1.00 95.44 91 LYS A C 1
ATOM 689 O O . LYS A 1 91 ? 10.303 -0.202 -21.238 1.00 95.44 91 LYS A O 1
ATOM 694 N N . GLU A 1 92 ? 9.500 -0.949 -19.257 1.00 94.62 92 GLU A N 1
ATOM 695 C CA . GLU A 1 92 ? 9.987 -2.325 -19.360 1.00 94.62 92 GLU A CA 1
ATOM 696 C C . GLU A 1 92 ? 9.364 -3.034 -20.567 1.00 94.62 92 GLU A C 1
ATOM 698 O O . GLU A 1 92 ? 10.088 -3.522 -21.434 1.00 94.62 92 GLU A O 1
ATOM 703 N N . VAL A 1 93 ? 8.033 -2.999 -20.687 1.00 96.12 93 VAL A N 1
ATOM 704 C CA . VAL A 1 93 ? 7.311 -3.571 -21.836 1.00 96.12 93 VAL A CA 1
ATOM 705 C C . VAL A 1 93 ? 7.803 -2.953 -23.143 1.00 96.12 93 VAL A C 1
ATOM 707 O O . VAL A 1 93 ? 8.254 -3.665 -24.039 1.00 96.12 93 VAL A O 1
ATOM 710 N N . ALA A 1 94 ? 7.840 -1.621 -23.220 1.00 96.00 94 ALA A N 1
ATOM 711 C CA . ALA A 1 94 ? 8.295 -0.928 -24.419 1.00 96.00 94 ALA A CA 1
ATOM 712 C C . ALA A 1 94 ? 9.771 -1.232 -24.755 1.00 96.00 94 ALA A C 1
ATOM 714 O O . ALA A 1 94 ? 10.183 -1.170 -25.915 1.00 96.00 94 ALA A O 1
ATOM 715 N N . PHE A 1 95 ? 10.612 -1.525 -23.759 1.00 95.56 95 PHE A N 1
ATOM 716 C CA . PHE A 1 95 ? 11.995 -1.939 -23.983 1.00 95.56 95 PHE A CA 1
ATOM 717 C C . PHE A 1 95 ? 12.070 -3.305 -24.669 1.00 95.56 95 PHE A C 1
ATOM 719 O O . PHE A 1 95 ? 12.815 -3.427 -25.648 1.00 95.56 95 PHE A O 1
ATOM 726 N N . TYR A 1 96 ? 11.287 -4.278 -24.202 1.00 94.44 96 TYR A N 1
ATOM 727 C CA . TYR A 1 96 ? 11.214 -5.607 -24.808 1.00 94.44 96 TYR A CA 1
ATOM 728 C C . TYR A 1 96 ? 10.608 -5.562 -26.214 1.00 94.44 96 TYR A C 1
ATOM 730 O O . TYR A 1 96 ? 11.212 -6.100 -27.137 1.00 94.44 96 TYR A O 1
ATOM 738 N N . GLU A 1 97 ? 9.533 -4.802 -26.433 1.00 95.00 97 GLU A N 1
ATOM 739 C CA . GLU A 1 97 ? 8.949 -4.608 -27.772 1.00 95.00 97 GLU A CA 1
ATOM 740 C C . GLU A 1 97 ? 9.978 -4.056 -28.771 1.00 95.00 97 GLU A C 1
ATOM 742 O O . GLU A 1 97 ? 10.157 -4.578 -29.874 1.00 95.00 97 GLU A O 1
ATOM 747 N N . ARG A 1 98 ? 10.744 -3.031 -28.369 1.00 94.19 98 ARG A N 1
ATOM 748 C CA . ARG A 1 98 ? 11.820 -2.484 -29.212 1.00 94.19 98 ARG A CA 1
ATOM 749 C C . ARG A 1 98 ? 12.938 -3.497 -29.463 1.00 94.19 98 ARG A C 1
ATOM 751 O O . ARG A 1 98 ? 13.640 -3.391 -30.469 1.00 94.19 98 ARG A O 1
ATOM 758 N N . GLN A 1 99 ? 13.194 -4.424 -28.540 1.00 93.12 99 GLN A N 1
ATOM 759 C CA . GLN A 1 99 ? 14.166 -5.494 -28.765 1.00 93.12 99 GLN A CA 1
ATOM 760 C C . GLN A 1 99 ? 13.647 -6.513 -29.768 1.00 93.12 99 GLN A C 1
ATOM 762 O O . GLN A 1 99 ? 14.394 -6.876 -30.673 1.00 93.12 99 GLN A O 1
ATOM 767 N N . GLU A 1 100 ? 12.394 -6.929 -29.635 1.00 92.12 100 GLU A N 1
ATOM 768 C CA . GLU A 1 100 ? 11.750 -7.869 -30.546 1.00 92.12 100 GLU A CA 1
ATOM 769 C C . GLU A 1 100 ? 11.727 -7.331 -31.975 1.00 92.12 100 GLU A C 1
ATOM 771 O O . GLU A 1 100 ? 12.175 -8.027 -32.883 1.00 92.12 100 GLU A O 1
ATOM 776 N N . GLN A 1 101 ? 11.346 -6.064 -32.165 1.00 92.81 101 GLN A N 1
ATOM 777 C CA . GLN A 1 101 ? 11.364 -5.409 -33.479 1.00 92.81 101 GLN A CA 1
ATOM 778 C C . GLN A 1 101 ? 12.763 -5.427 -34.113 1.00 92.81 101 GLN A C 1
ATOM 780 O O . GLN A 1 101 ? 12.938 -5.908 -35.231 1.00 92.81 101 GLN A O 1
ATOM 785 N N . ARG A 1 102 ? 13.795 -5.002 -33.369 1.00 90.25 102 ARG A N 1
ATOM 786 C CA . ARG A 1 102 ? 15.184 -5.029 -33.868 1.00 90.25 102 ARG A CA 1
ATOM 787 C C . ARG A 1 102 ? 15.687 -6.442 -34.150 1.00 90.25 102 ARG A C 1
ATOM 789 O O . ARG A 1 102 ? 16.536 -6.628 -35.017 1.00 90.25 102 ARG A O 1
ATOM 796 N N . ASN A 1 103 ? 15.236 -7.431 -33.385 1.00 90.38 103 ASN A N 1
ATOM 797 C CA . ASN A 1 103 ? 15.626 -8.820 -33.592 1.00 90.38 103 ASN A CA 1
ATOM 798 C C . ASN A 1 103 ? 14.944 -9.397 -34.838 1.00 90.38 103 ASN A C 1
ATOM 800 O O . ASN A 1 103 ? 15.608 -10.065 -35.626 1.00 90.38 103 ASN A O 1
ATOM 804 N N . ALA A 1 104 ? 13.668 -9.075 -35.062 1.00 88.62 104 ALA A N 1
ATOM 805 C CA . ALA A 1 104 ? 12.940 -9.451 -36.268 1.00 88.62 104 ALA A CA 1
ATOM 806 C C . ALA A 1 104 ? 13.598 -8.860 -37.526 1.00 88.62 104 ALA A C 1
ATOM 808 O O . ALA A 1 104 ? 13.886 -9.593 -38.468 1.00 88.62 104 ALA A O 1
ATOM 809 N N . GLU A 1 105 ? 13.944 -7.568 -37.515 1.00 89.00 105 GLU A N 1
ATOM 810 C CA . GLU A 1 105 ? 14.669 -6.919 -38.620 1.00 89.00 105 GLU A CA 1
ATOM 811 C C . GLU A 1 105 ? 16.028 -7.577 -38.902 1.00 89.00 105 GLU A C 1
ATOM 813 O O . GLU A 1 105 ? 16.430 -7.738 -40.057 1.00 89.00 105 GLU A O 1
ATOM 818 N N . LYS A 1 106 ? 16.753 -7.989 -37.856 1.00 86.75 106 LYS A N 1
ATOM 819 C CA . LYS A 1 106 ? 18.033 -8.693 -38.011 1.00 86.75 106 LYS A CA 1
ATOM 820 C C . LYS A 1 106 ? 17.870 -10.063 -38.655 1.00 86.75 106 LYS A C 1
ATOM 822 O O . LYS A 1 106 ? 18.681 -10.401 -39.509 1.00 86.75 106 LYS A O 1
ATOM 827 N N . LEU A 1 107 ? 16.839 -10.816 -38.278 1.00 85.88 107 LEU A N 1
ATOM 828 C CA . LEU A 1 107 ? 16.560 -12.128 -38.866 1.00 85.88 107 LEU A CA 1
ATOM 829 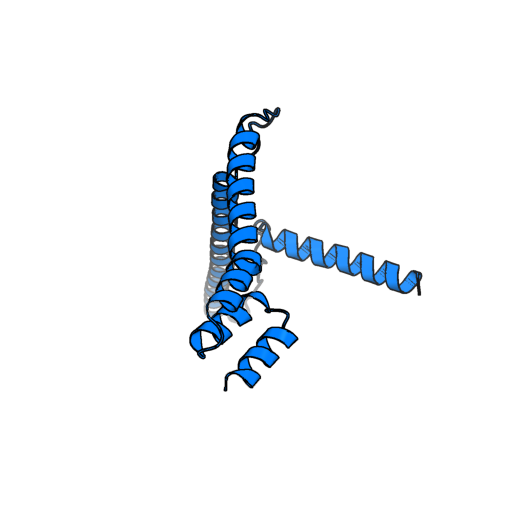C C . LEU A 1 107 ? 16.133 -12.033 -40.332 1.00 85.88 107 LEU A C 1
ATOM 831 O O . LEU A 1 107 ? 16.507 -12.893 -41.124 1.00 85.88 107 LEU A O 1
ATOM 835 N N . VAL A 1 108 ? 15.396 -10.981 -40.707 1.00 86.06 108 VAL A N 1
ATOM 836 C CA . VAL A 1 108 ? 15.021 -10.734 -42.110 1.00 86.06 108 VAL A CA 1
ATOM 837 C C . VAL A 1 108 ? 16.260 -10.467 -42.967 1.00 86.06 108 VAL A C 1
ATOM 839 O O . VAL A 1 108 ? 16.387 -11.018 -44.056 1.00 86.06 108 VAL A O 1
ATOM 842 N N . ASN A 1 109 ? 17.191 -9.649 -42.470 1.00 82.12 109 ASN A N 1
ATOM 843 C CA . ASN A 1 109 ? 18.413 -9.308 -43.204 1.00 82.12 109 ASN A CA 1
ATOM 844 C C . ASN A 1 109 ? 19.477 -10.420 -43.162 1.00 82.12 109 ASN A C 1
ATOM 846 O O . ASN A 1 109 ? 20.316 -10.504 -44.056 1.00 82.12 109 ASN A O 1
ATOM 850 N N . ASN A 1 110 ? 19.468 -11.265 -42.129 1.00 82.94 110 ASN A N 1
ATOM 851 C CA . ASN A 1 110 ? 20.355 -12.413 -42.001 1.00 82.94 110 ASN A CA 1
ATOM 852 C C . ASN A 1 110 ? 19.687 -13.525 -41.163 1.00 82.94 110 ASN A C 1
ATOM 854 O O . ASN A 1 110 ? 19.679 -13.438 -39.931 1.00 82.94 110 ASN A O 1
ATOM 858 N N . PRO A 1 111 ? 19.200 -14.605 -41.802 1.00 78.38 111 PRO A N 1
ATOM 859 C CA . PRO A 1 111 ? 18.519 -15.707 -41.117 1.00 78.38 111 PRO A CA 1
ATOM 860 C C . PRO A 1 111 ? 19.366 -16.431 -40.060 1.00 78.38 111 PRO A C 1
ATOM 862 O O . PRO A 1 111 ? 18.811 -17.045 -39.155 1.00 78.38 111 PRO A O 1
ATOM 865 N N . ASN A 1 112 ? 20.698 -16.343 -40.145 1.00 81.50 112 ASN A N 1
ATOM 866 C CA . ASN A 1 112 ? 21.631 -16.964 -39.199 1.00 81.50 112 ASN A CA 1
ATOM 867 C C . ASN A 1 112 ? 22.155 -15.971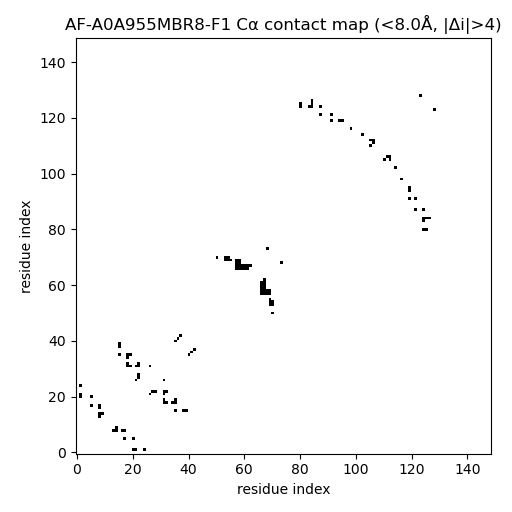 -38.141 1.00 81.50 112 ASN A C 1
ATOM 869 O O . ASN A 1 112 ? 23.163 -16.239 -37.484 1.00 81.50 112 ASN A O 1
ATOM 873 N N . ALA A 1 113 ? 21.530 -14.798 -37.994 1.00 77.56 113 ALA A N 1
ATOM 874 C CA . ALA A 1 113 ? 21.943 -13.804 -37.010 1.00 77.56 113 ALA A CA 1
ATOM 875 C C . ALA A 1 113 ? 21.710 -14.293 -35.569 1.00 77.56 113 ALA A C 1
ATOM 877 O O . ALA A 1 113 ? 20.610 -14.691 -35.193 1.00 77.56 113 ALA A O 1
ATOM 878 N N . GLU A 1 114 ? 22.740 -14.193 -34.728 1.00 79.12 114 GLU A N 1
ATOM 879 C CA . GLU A 1 114 ? 22.647 -14.526 -33.305 1.00 79.12 114 GLU A CA 1
ATOM 880 C C . GLU A 1 114 ? 21.840 -13.448 -32.551 1.00 79.12 114 GLU A C 1
ATOM 882 O O . GLU A 1 114 ? 22.262 -12.290 -32.434 1.00 79.12 114 GLU A O 1
ATOM 887 N N . ILE A 1 115 ? 20.665 -13.811 -32.024 1.00 84.12 115 ILE A N 1
ATOM 888 C CA . ILE A 1 115 ? 19.825 -12.907 -31.228 1.00 84.12 115 ILE A CA 1
ATOM 889 C C . ILE A 1 115 ? 20.263 -12.928 -29.763 1.00 84.12 115 ILE A C 1
ATOM 891 O O . ILE A 1 115 ? 20.307 -13.976 -29.127 1.00 84.12 115 ILE A O 1
ATOM 895 N N . LYS A 1 116 ? 20.503 -11.741 -29.194 1.00 84.88 116 LYS A N 1
ATOM 896 C CA . LYS A 1 116 ? 20.781 -11.557 -27.761 1.00 84.88 116 LYS A CA 1
ATOM 897 C C . LYS A 1 116 ? 19.707 -10.676 -27.133 1.00 84.88 116 LYS A C 1
ATOM 899 O O . LYS A 1 116 ? 19.669 -9.468 -27.382 1.00 84.88 116 LYS A O 1
ATOM 904 N N . ILE A 1 117 ? 18.852 -11.280 -26.309 1.00 85.75 117 ILE A N 1
ATOM 905 C CA . ILE A 1 117 ? 17.856 -10.566 -25.503 1.00 85.75 117 ILE A CA 1
ATOM 906 C C . ILE A 1 117 ? 18.578 -9.986 -24.289 1.00 85.75 117 ILE A C 1
ATOM 908 O O . ILE A 1 117 ? 19.143 -10.716 -23.478 1.00 85.75 117 ILE A O 1
ATOM 912 N N . ARG A 1 118 ? 18.604 -8.657 -24.185 1.00 90.38 118 ARG A N 1
ATOM 913 C CA . ARG A 1 118 ? 19.162 -7.975 -23.007 1.00 90.38 118 ARG A CA 1
ATOM 914 C C . ARG A 1 118 ? 18.063 -7.823 -21.972 1.00 90.38 118 ARG A C 1
ATOM 916 O O . ARG A 1 118 ? 16.947 -7.496 -22.350 1.00 90.38 118 ARG A O 1
ATOM 923 N N . GLN A 1 119 ? 18.382 -8.012 -20.701 1.00 91.88 119 GLN A N 1
ATOM 924 C CA . GLN A 1 119 ? 17.426 -7.765 -19.626 1.00 91.88 119 GLN A CA 1
ATOM 925 C C . GLN A 1 119 ? 17.170 -6.266 -19.455 1.00 91.88 119 GLN A C 1
ATOM 927 O O . GLN A 1 119 ? 18.056 -5.445 -19.714 1.00 91.88 119 GLN A O 1
ATOM 932 N N . TYR A 1 120 ? 15.958 -5.919 -19.029 1.00 91.62 120 TYR A N 1
ATOM 933 C CA . TYR A 1 120 ? 15.631 -4.558 -18.637 1.00 91.62 120 TYR A CA 1
ATOM 934 C C . TYR A 1 120 ? 16.352 -4.210 -17.327 1.00 91.62 120 TYR A C 1
ATOM 936 O O . TYR A 1 120 ? 16.257 -4.940 -16.346 1.00 91.62 120 TYR A O 1
ATOM 944 N N . THR A 1 121 ? 17.092 -3.102 -17.311 1.00 90.56 121 THR A N 1
ATOM 945 C CA . THR A 1 121 ? 17.892 -2.657 -16.154 1.00 90.56 121 THR A CA 1
ATOM 946 C C . THR A 1 121 ? 17.279 -1.432 -15.473 1.00 90.56 121 THR A C 1
ATOM 948 O O . THR A 1 121 ? 18.002 -0.532 -15.042 1.00 90.56 121 THR A O 1
ATOM 951 N N . GLY A 1 122 ? 15.946 -1.343 -15.449 1.00 89.50 122 GLY A N 1
ATOM 952 C CA . GLY A 1 122 ? 15.234 -0.281 -14.738 1.00 89.50 122 GLY A CA 1
ATOM 953 C C . GLY A 1 122 ? 15.437 -0.356 -13.227 1.00 89.50 122 GLY A C 1
ATOM 954 O O . GLY A 1 122 ? 15.823 -1.391 -12.680 1.00 89.50 122 GLY A O 1
ATOM 955 N N . LYS A 1 123 ? 15.189 0.761 -12.540 1.00 90.12 123 LYS A N 1
ATOM 956 C CA . LYS A 1 123 ? 15.304 0.810 -11.077 1.00 90.12 123 LYS A CA 1
ATOM 957 C C . LYS A 1 123 ? 14.161 0.007 -10.431 1.00 90.12 123 LYS A C 1
ATOM 959 O O . LYS A 1 123 ? 13.024 0.132 -10.889 1.00 90.12 123 LYS A O 1
ATOM 964 N N . PRO A 1 124 ? 14.420 -0.776 -9.365 1.00 93.06 124 PRO A N 1
ATOM 965 C CA . PRO A 1 124 ? 13.360 -1.486 -8.663 1.00 93.06 124 PRO A CA 1
ATOM 966 C C . PRO A 1 124 ? 12.414 -0.486 -8.001 1.00 93.06 124 PRO A C 1
ATOM 968 O O . PRO A 1 124 ? 12.837 0.424 -7.280 1.00 93.06 124 PRO A O 1
ATOM 971 N N . THR A 1 125 ? 11.122 -0.666 -8.235 1.00 95.88 125 THR A N 1
ATOM 972 C CA . THR A 1 125 ? 10.077 0.170 -7.644 1.00 95.88 125 THR A CA 1
ATOM 973 C C . THR A 1 125 ? 9.866 -0.205 -6.177 1.00 95.88 125 THR A C 1
ATOM 975 O O . THR A 1 125 ? 10.302 -1.263 -5.719 1.00 95.88 125 THR A O 1
ATOM 978 N N . TYR A 1 126 ? 9.163 0.640 -5.421 1.00 94.81 126 TYR A N 1
ATOM 979 C CA . TYR A 1 126 ? 8.865 0.355 -4.014 1.00 94.81 126 TYR A CA 1
ATOM 980 C C . TYR A 1 126 ? 8.135 -0.989 -3.821 1.00 94.81 126 TYR A C 1
ATOM 982 O O . TYR A 1 126 ? 8.456 -1.745 -2.909 1.00 94.81 126 TYR A O 1
ATOM 990 N N . PHE A 1 127 ? 7.219 -1.346 -4.726 1.00 94.75 127 PHE A N 1
ATOM 991 C CA . PHE A 1 127 ? 6.521 -2.637 -4.685 1.00 94.75 127 PHE A CA 1
ATOM 992 C C . PHE A 1 127 ? 7.456 -3.830 -4.924 1.00 94.75 127 PHE A C 1
ATOM 994 O O . PHE A 1 127 ? 7.320 -4.857 -4.259 1.00 94.75 127 PHE A O 1
ATOM 1001 N N . ASP A 1 128 ? 8.446 -3.684 -5.807 1.00 94.31 128 ASP A N 1
ATOM 1002 C CA . ASP A 1 128 ? 9.443 -4.736 -6.055 1.00 94.31 128 ASP A CA 1
ATOM 1003 C C . ASP A 1 128 ? 10.320 -4.960 -4.817 1.00 94.31 128 ASP A C 1
ATOM 1005 O O . ASP A 1 128 ? 10.682 -6.091 -4.479 1.00 94.31 128 ASP A O 1
ATOM 1009 N N . GLN A 1 129 ? 10.615 -3.878 -4.095 1.00 96.12 129 GLN A N 1
ATOM 1010 C CA . GLN A 1 129 ? 11.338 -3.935 -2.829 1.00 96.12 129 GLN A CA 1
ATOM 1011 C C . GLN A 1 129 ? 10.511 -4.624 -1.739 1.00 96.12 129 GLN A C 1
ATOM 1013 O O . GLN A 1 129 ? 11.062 -5.459 -1.023 1.00 96.12 129 GLN A O 1
ATOM 1018 N N . ILE A 1 130 ? 9.200 -4.355 -1.645 1.00 95.81 130 ILE A N 1
ATOM 1019 C CA . ILE A 1 130 ? 8.304 -5.081 -0.726 1.00 95.81 130 ILE A CA 1
ATOM 1020 C C . ILE A 1 130 ? 8.362 -6.583 -1.018 1.00 95.81 130 ILE A C 1
ATOM 1022 O O . ILE A 1 130 ? 8.587 -7.371 -0.103 1.00 95.81 130 ILE A O 1
ATOM 1026 N N . GLY A 1 131 ? 8.218 -6.988 -2.283 1.00 95.81 131 GLY A N 1
ATOM 1027 C CA . GLY A 1 131 ? 8.282 -8.401 -2.668 1.00 95.81 131 GLY A CA 1
ATOM 1028 C C . GLY A 1 131 ? 9.621 -9.048 -2.303 1.00 95.81 131 GLY A C 1
ATOM 1029 O O . GLY A 1 131 ? 9.655 -10.122 -1.702 1.00 95.81 131 GLY A O 1
ATOM 1030 N N . THR A 1 132 ? 10.725 -8.356 -2.588 1.00 96.19 132 THR A N 1
ATOM 1031 C CA . THR A 1 132 ? 12.079 -8.820 -2.246 1.00 96.19 132 THR A CA 1
ATOM 1032 C C . THR A 1 132 ? 12.265 -8.952 -0.730 1.00 96.19 132 THR A C 1
ATOM 1034 O O . THR A 1 132 ? 12.815 -9.944 -0.243 1.00 96.19 132 THR A O 1
ATOM 1037 N N . SER A 1 133 ? 11.770 -7.984 0.041 1.00 97.38 133 SER A N 1
ATOM 1038 C CA . SER A 1 133 ? 11.824 -8.013 1.503 1.00 97.38 133 SER A CA 1
ATOM 1039 C C . SER A 1 133 ? 11.000 -9.166 2.073 1.00 97.38 133 SER A C 1
ATOM 1041 O O . SER A 1 133 ? 11.501 -9.909 2.912 1.00 97.38 133 SER A O 1
ATOM 1043 N N . LEU A 1 134 ? 9.773 -9.369 1.590 1.00 97.25 134 LEU A N 1
ATOM 1044 C CA . LEU A 1 134 ? 8.926 -10.476 2.032 1.00 97.25 134 LEU A CA 1
ATOM 1045 C C . LEU A 1 134 ? 9.567 -11.828 1.721 1.00 97.25 134 LEU A C 1
ATOM 1047 O O . LEU A 1 134 ? 9.588 -12.702 2.583 1.00 97.25 134 LEU A O 1
ATOM 1051 N N . TYR A 1 135 ? 10.141 -11.984 0.527 1.00 96.81 135 TYR A N 1
ATOM 1052 C CA . TYR A 1 135 ? 10.826 -13.212 0.135 1.00 96.81 135 TYR A CA 1
ATOM 1053 C C . TYR A 1 135 ? 12.015 -13.525 1.052 1.00 96.81 135 TYR A C 1
ATOM 1055 O O . TYR A 1 135 ? 12.144 -14.641 1.555 1.00 96.81 135 TYR A O 1
ATOM 1063 N N . THR A 1 136 ? 12.867 -12.530 1.309 1.00 97.12 136 THR A N 1
ATOM 1064 C CA . THR A 1 136 ? 14.065 -12.707 2.145 1.00 97.12 136 THR A CA 1
ATOM 1065 C C . THR A 1 136 ? 13.719 -12.986 3.607 1.00 97.12 136 THR A C 1
ATOM 1067 O O . THR A 1 136 ? 14.289 -13.901 4.203 1.00 97.12 136 THR A O 1
ATOM 1070 N N . VAL A 1 137 ? 12.742 -12.272 4.174 1.00 97.44 137 VAL A N 1
ATOM 1071 C CA . VAL A 1 137 ? 12.258 -12.513 5.543 1.00 97.44 137 VAL A CA 1
ATOM 1072 C C . VAL A 1 137 ? 11.612 -13.891 5.660 1.00 97.44 137 VAL A C 1
ATOM 1074 O O . VAL A 1 137 ? 11.896 -14.618 6.610 1.00 97.44 137 VAL A O 1
ATOM 1077 N N . PHE A 1 138 ? 10.789 -14.286 4.688 1.00 97.56 138 PHE A N 1
ATOM 1078 C CA . PHE A 1 138 ? 10.141 -15.594 4.694 1.00 97.56 138 PHE A CA 1
ATOM 1079 C C . PHE A 1 138 ? 11.153 -16.741 4.591 1.00 97.56 138 PHE A C 1
ATOM 1081 O O . PHE A 1 138 ? 11.041 -17.721 5.322 1.00 97.56 138 PHE A O 1
ATOM 1088 N N . ALA A 1 139 ? 12.187 -16.604 3.756 1.00 97.31 139 ALA A N 1
ATOM 1089 C CA . ALA A 1 139 ? 13.269 -17.583 3.678 1.00 97.31 139 ALA A CA 1
ATOM 1090 C C . ALA A 1 139 ? 14.000 -17.743 5.025 1.00 97.31 139 ALA A C 1
ATOM 1092 O O . ALA A 1 139 ? 14.233 -18.868 5.471 1.00 97.31 139 ALA A O 1
ATOM 1093 N N . GLY A 1 140 ? 14.306 -16.631 5.704 1.00 96.75 140 GLY A N 1
ATOM 1094 C CA . GLY A 1 140 ? 14.902 -16.654 7.043 1.00 96.75 140 GLY A CA 1
ATOM 1095 C C . GLY A 1 140 ? 13.984 -17.293 8.086 1.00 96.75 140 GLY A C 1
ATOM 1096 O O . GLY A 1 140 ? 14.430 -18.126 8.874 1.00 96.75 140 GLY A O 1
ATOM 1097 N N . PHE A 1 141 ? 12.690 -16.968 8.048 1.00 97.62 141 PHE A N 1
ATOM 1098 C CA . PHE A 1 141 ? 11.678 -17.581 8.906 1.00 97.62 141 PHE A CA 1
ATOM 1099 C C . PHE A 1 141 ? 11.594 -19.100 8.706 1.00 97.62 141 PHE A C 1
ATOM 1101 O O . PHE A 1 141 ? 11.579 -19.838 9.691 1.00 97.62 141 PHE A O 1
ATOM 1108 N N . LEU A 1 142 ? 11.584 -19.583 7.458 1.00 97.56 142 LEU A N 1
ATOM 1109 C CA . LEU A 1 142 ? 11.566 -21.017 7.163 1.00 97.56 142 LEU A CA 1
ATOM 1110 C C . LEU A 1 142 ? 12.823 -21.714 7.683 1.00 97.56 142 LEU A C 1
ATOM 1112 O O . LEU A 1 142 ? 12.720 -22.755 8.324 1.00 97.56 142 LEU A O 1
ATOM 1116 N N . MET A 1 143 ? 13.999 -21.125 7.456 1.00 97.25 143 MET A N 1
ATOM 1117 C CA . MET A 1 143 ? 15.259 -21.682 7.946 1.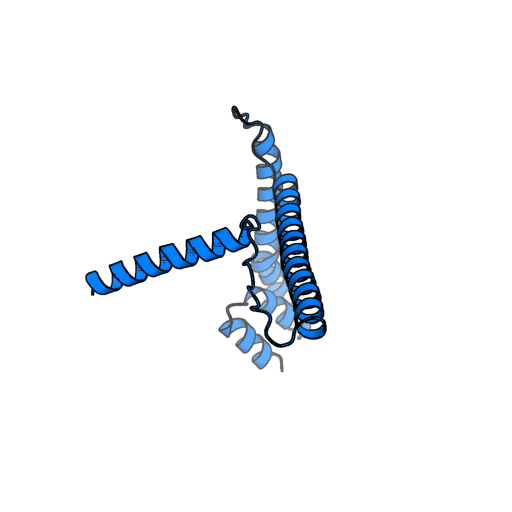00 97.25 143 MET A CA 1
ATOM 1118 C C . MET A 1 143 ? 15.284 -21.766 9.476 1.00 97.25 143 MET A C 1
ATOM 1120 O O . MET A 1 143 ? 15.634 -22.807 10.024 1.00 97.25 143 MET A O 1
ATOM 1124 N N . ALA A 1 144 ? 14.868 -20.704 10.167 1.00 97.50 144 ALA A N 1
ATOM 1125 C CA . ALA A 1 144 ? 14.790 -20.692 11.624 1.00 97.50 144 ALA A CA 1
ATOM 1126 C C . ALA A 1 144 ? 13.768 -21.711 12.152 1.00 97.50 144 ALA A C 1
ATOM 1128 O O . ALA A 1 144 ? 14.052 -22.419 13.114 1.00 97.50 144 ALA A O 1
ATOM 1129 N N . SER A 1 145 ? 12.611 -21.826 11.495 1.00 97.50 145 SER A N 1
ATOM 1130 C CA . SER A 1 145 ? 11.567 -22.787 11.869 1.00 97.50 145 SER A CA 1
ATOM 1131 C C . SER A 1 145 ? 12.049 -24.231 11.734 1.00 97.50 145 SER A C 1
ATOM 1133 O O . SER A 1 145 ? 11.784 -25.034 12.618 1.00 97.50 145 SER A O 1
ATOM 1135 N N . LEU A 1 146 ? 12.795 -24.553 10.672 1.00 97.38 146 LEU A N 1
ATOM 1136 C CA . LEU A 1 146 ? 13.369 -25.887 10.468 1.00 97.38 146 LEU A CA 1
ATOM 1137 C C . LEU A 1 146 ? 14.447 -26.250 11.494 1.00 97.38 146 LEU A C 1
ATOM 1139 O O . LEU A 1 146 ? 14.633 -27.425 11.769 1.00 97.38 146 LEU A O 1
ATOM 1143 N N . ILE A 1 147 ? 15.185 -25.269 12.019 1.00 97.00 147 ILE A N 1
ATOM 1144 C CA . ILE A 1 147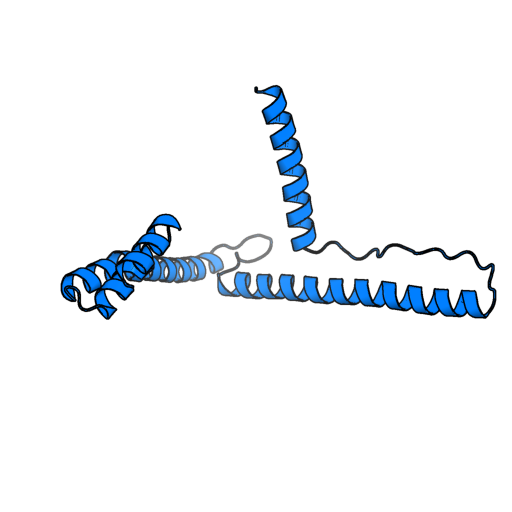 ? 16.197 -25.501 13.063 1.00 97.00 147 ILE A CA 1
ATOM 1145 C C . ILE A 1 147 ? 15.539 -25.655 14.440 1.00 97.00 147 ILE A C 1
ATOM 1147 O O . ILE A 1 147 ? 16.051 -26.374 15.293 1.00 97.00 147 ILE A O 1
ATOM 1151 N N . ALA A 1 148 ? 14.449 -24.926 14.682 1.00 96.06 148 ALA A N 1
ATOM 1152 C CA . ALA A 1 148 ? 13.787 -24.884 15.980 1.00 96.06 148 ALA A CA 1
ATOM 1153 C C . ALA A 1 148 ? 12.902 -26.109 16.273 1.00 96.06 148 ALA A C 1
ATOM 1155 O O . ALA A 1 148 ? 12.638 -26.376 17.446 1.00 96.06 148 ALA A O 1
ATOM 1156 N N . ILE A 1 149 ? 12.417 -26.798 15.234 1.00 89.69 149 ILE A N 1
ATOM 1157 C CA . ILE A 1 149 ? 11.566 -27.998 15.316 1.00 89.69 149 ILE A CA 1
ATOM 1158 C C . ILE A 1 149 ? 12.436 -29.247 15.198 1.00 89.69 149 ILE A C 1
ATOM 1160 O O . ILE A 1 149 ? 12.262 -30.150 16.047 1.00 89.69 149 ILE A O 1
#

Radius of gyration: 26.98 Å; Cα contacts (8 Å, |Δi|>4): 70; chains: 1; bounding box: 60×48×62 Å